Protein AF-A0A969ZRM8-F1 (afdb_monomer)

Solvent-accessible surface area (ba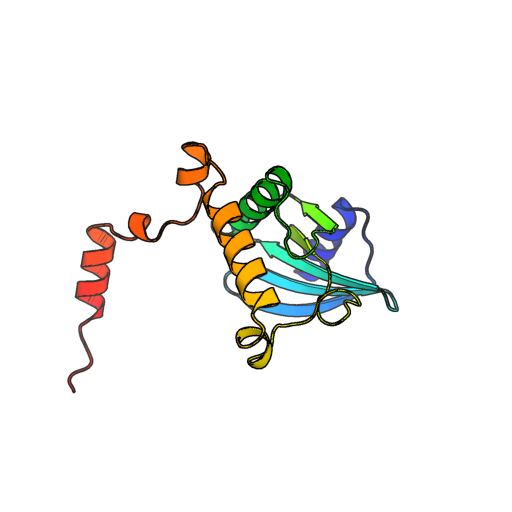ckbone atoms only — not comparable to full-atom values): 9148 Å² total; per-residue (Å²): 110,70,68,62,53,52,51,52,58,37,43,77,68,76,42,82,64,82,43,78,44,82,76,44,78,54,100,52,38,39,32,30,41,35,30,46,93,91,50,59,32,30,39,40,36,40,76,45,74,90,59,40,48,57,60,54,50,52,51,52,36,54,78,68,71,48,92,67,83,57,69,80,44,73,60,96,46,34,41,32,28,64,32,56,93,76,41,96,84,49,71,85,84,59,79,68,52,73,72,36,62,71,52,47,53,51,51,52,51,50,50,55,53,59,71,65,61,83,68,53,74,66,52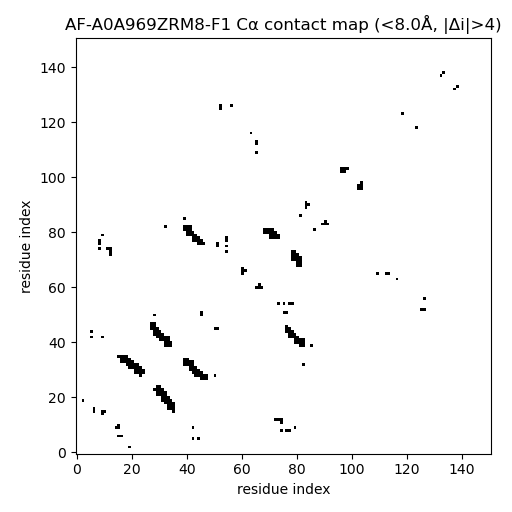,58,69,64,45,91,50,74,72,75,59,71,37,72,68,50,52,52,50,52,62,65,61,72,63,84,79,83,130

Secondary structure (DSSP, 8-state):
-HHHHHHHHHHHTT---SEEEEEEEETTEEEEEEEETTEEEEEEEE-SHHHHHHHHHHHHHHHTT---SPEEEE-SSEEEEE-GGG-SS-----SGGGT-HHHHHHHHHHHHHHHHPPPPHHHHHHS--GGGG--HHHHHHHHHHT-----

Nearest PDB structures (foldseek):
  6o5z-assembly2_B  TM=6.980E-01  e=2.779E-02  Homo sapiens
  7vnx-assembly1_A  TM=6.216E-01  e=4.490E-02  Thermococcus kodakarensis
  4wh1-assembly1_A  TM=5.477E-01  e=3.133E-02  Bifidobacterium longum subsp. longum JCM 1217
  4ocv-assembly1_A  TM=5.435E-01  e=3.133E-02  Bifidobacterium longum subsp. infantis ATCC 15697 = JCM 1222 = DSM 20088
  7jxu-assembly2_B  TM=4.895E-01  e=5.707E-02  Homo sapiens

pLDDT: mean 89.7, std 11.25, range [40.09, 98.19]

Sequence (151 aa):
MIIGLLRGEASKLGLSFDNFTEIQNKDGIFVYRLSNGNETVIIKYFEKEEFKRELMCYQKLKDANMPTIPIIGQTDNAIVMEDLSNSNKYRLANEEDLLEKSIIESLAQWYKKLHSIKLTDEEKNNFYSEFKLLTIENIEKIKRTKLFHPF

Radius of gyration: 19.37 Å; Cα contacts (8 Å, |Δi|>4): 153; chains: 1; bounding box: 39×58×43 Å

Structure (mmCIF, N/CA/C/O backbone):
data_AF-A0A969ZRM8-F1
#
_entry.id   AF-A0A969ZRM8-F1
#
loop_
_atom_site.group_PDB
_atom_site.id
_atom_site.type_symbol
_atom_site.label_atom_id
_atom_site.label_alt_id
_atom_site.label_comp_id
_atom_site.label_asym_id
_atom_site.label_entity_id
_atom_site.label_seq_id
_atom_site.pdbx_PDB_ins_code
_atom_site.Cartn_x
_atom_site.Cartn_y
_atom_site.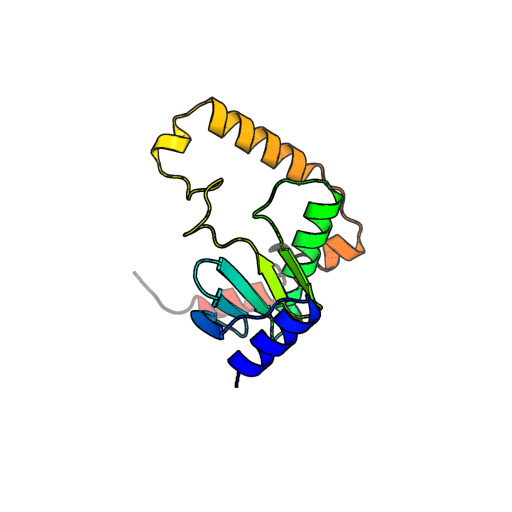Cartn_z
_atom_site.occupancy
_atom_site.B_iso_or_equiv
_atom_site.auth_seq_id
_atom_site.auth_comp_id
_atom_site.auth_asym_id
_atom_site.auth_atom_id
_atom_site.pdbx_PDB_model_num
ATOM 1 N N . MET A 1 1 ? 15.800 -4.398 17.557 1.00 81.50 1 MET A N 1
ATOM 2 C CA . MET A 1 1 ? 16.295 -3.800 16.294 1.00 81.50 1 MET A CA 1
ATOM 3 C C . MET A 1 1 ? 15.228 -3.974 15.225 1.00 81.50 1 MET A C 1
ATOM 5 O O . MET A 1 1 ? 14.685 -5.070 15.140 1.00 81.50 1 MET A O 1
ATOM 9 N N . ILE A 1 2 ? 14.936 -2.933 14.438 1.00 93.62 2 ILE A N 1
ATOM 10 C CA . ILE A 1 2 ? 13.838 -2.919 13.452 1.00 93.62 2 ILE A CA 1
ATOM 11 C C . ILE A 1 2 ? 13.884 -4.104 12.475 1.00 93.62 2 ILE A C 1
ATOM 13 O O . ILE A 1 2 ? 12.870 -4.756 12.276 1.00 93.62 2 ILE A O 1
ATOM 17 N N . ILE A 1 3 ? 15.066 -4.489 11.980 1.00 95.25 3 ILE A N 1
ATOM 18 C CA . ILE A 1 3 ? 15.239 -5.632 11.061 1.00 95.25 3 ILE A CA 1
ATOM 19 C C . ILE A 1 3 ? 14.663 -6.940 11.632 1.00 95.25 3 ILE A C 1
ATOM 21 O O . ILE A 1 3 ? 14.062 -7.720 10.900 1.00 95.25 3 ILE A O 1
ATOM 25 N N . GLY A 1 4 ? 14.798 -7.179 12.941 1.00 96.00 4 GLY A N 1
ATOM 26 C CA . GLY A 1 4 ? 14.224 -8.366 13.583 1.00 96.00 4 GLY A CA 1
ATOM 27 C C . GLY A 1 4 ? 12.692 -8.368 13.560 1.00 96.00 4 GLY A C 1
ATOM 28 O O . GLY A 1 4 ? 12.092 -9.415 13.333 1.00 96.00 4 GLY A O 1
ATOM 29 N N . LEU A 1 5 ? 12.071 -7.193 13.727 1.00 95.69 5 LEU A N 1
ATOM 30 C CA . LEU A 1 5 ? 10.621 -7.025 13.598 1.00 95.69 5 LEU A CA 1
ATOM 31 C C . LEU A 1 5 ? 10.180 -7.252 12.151 1.00 95.69 5 LEU A C 1
ATOM 33 O O . LEU A 1 5 ? 9.269 -8.037 11.914 1.00 95.69 5 LEU A O 1
ATOM 37 N N . LEU A 1 6 ? 10.872 -6.639 11.184 1.00 97.25 6 LEU A N 1
ATOM 38 C CA . LEU A 1 6 ? 10.571 -6.799 9.757 1.00 97.25 6 LEU A CA 1
ATOM 39 C C . LEU A 1 6 ? 10.667 -8.262 9.315 1.00 97.25 6 LEU A C 1
ATOM 41 O O . LEU A 1 6 ? 9.791 -8.746 8.604 1.00 97.25 6 LEU A O 1
ATOM 45 N N . ARG A 1 7 ? 11.696 -8.984 9.777 1.00 97.06 7 ARG A N 1
ATOM 46 C CA . ARG A 1 7 ? 11.832 -10.424 9.532 1.00 97.06 7 ARG A CA 1
ATOM 47 C C . ARG A 1 7 ? 10.661 -11.199 10.132 1.00 97.06 7 ARG A C 1
ATOM 49 O O . ARG A 1 7 ? 10.094 -12.042 9.449 1.00 97.06 7 ARG A O 1
ATOM 56 N N . GLY A 1 8 ? 10.271 -10.887 11.368 1.00 97.06 8 GLY A N 1
ATOM 57 C CA . GLY A 1 8 ? 9.113 -11.503 12.016 1.00 97.06 8 GLY A CA 1
ATOM 58 C C . GLY A 1 8 ? 7.812 -11.283 11.240 1.00 97.06 8 GLY A C 1
ATOM 59 O O . GLY A 1 8 ? 7.066 -12.234 11.024 1.00 97.06 8 GLY A O 1
ATOM 60 N N . GLU A 1 9 ? 7.555 -10.060 10.772 1.00 97.50 9 GLU A N 1
ATOM 61 C CA . GLU A 1 9 ? 6.370 -9.748 9.964 1.00 97.50 9 GLU A CA 1
ATOM 62 C C . GLU A 1 9 ? 6.395 -10.437 8.590 1.00 97.50 9 GLU A C 1
ATOM 64 O O . GLU A 1 9 ? 5.387 -11.005 8.180 1.00 97.50 9 GLU A O 1
ATOM 69 N N . ALA A 1 10 ? 7.545 -10.476 7.907 1.00 96.62 10 ALA A N 1
ATOM 70 C CA . ALA A 1 10 ? 7.692 -11.214 6.650 1.00 96.62 10 ALA A CA 1
ATOM 71 C C . ALA A 1 10 ? 7.435 -12.721 6.840 1.00 96.62 10 ALA A C 1
ATOM 73 O O . ALA A 1 10 ? 6.709 -13.338 6.062 1.00 96.62 10 ALA A O 1
ATOM 74 N N . SER A 1 11 ? 7.953 -13.307 7.922 1.00 96.94 11 SER A N 1
ATOM 75 C CA . SER A 1 11 ? 7.765 -14.727 8.232 1.00 96.94 11 SER A CA 1
ATOM 76 C C . SER A 1 11 ? 6.310 -15.097 8.538 1.00 96.94 11 SER A C 1
ATOM 78 O O . SER A 1 11 ? 5.884 -16.185 8.156 1.00 96.94 11 SER A O 1
ATOM 80 N N . LYS A 1 12 ? 5.508 -14.200 9.136 1.00 97.69 12 LYS A N 1
ATOM 81 C CA . LYS A 1 12 ? 4.048 -14.407 9.286 1.00 97.69 12 LYS A CA 1
ATOM 82 C C . LYS A 1 12 ? 3.332 -14.570 7.939 1.00 97.69 12 LYS A C 1
ATOM 84 O O . LYS A 1 12 ? 2.270 -15.180 7.891 1.00 97.69 12 LYS A O 1
ATOM 89 N N . LEU A 1 13 ? 3.913 -14.041 6.862 1.00 96.06 13 LEU A N 1
ATOM 90 C CA . LEU A 1 13 ? 3.410 -14.147 5.491 1.00 96.06 13 LEU A CA 1
ATOM 91 C C . LEU A 1 13 ? 4.050 -15.302 4.704 1.00 96.06 13 LEU A C 1
ATOM 93 O O . LEU A 1 13 ? 3.824 -15.416 3.503 1.00 96.06 13 LEU A O 1
ATOM 97 N N . GLY A 1 14 ? 4.862 -16.145 5.351 1.00 95.56 14 GLY A N 1
ATOM 98 C CA . GLY A 1 14 ? 5.595 -17.223 4.684 1.00 95.56 14 GLY A CA 1
ATOM 99 C C . GLY A 1 14 ? 6.766 -16.737 3.826 1.00 95.56 14 GLY A C 1
ATOM 100 O O . GLY A 1 14 ? 7.250 -17.483 2.979 1.00 95.56 14 GLY A O 1
ATOM 101 N N . LEU A 1 15 ? 7.225 -15.499 4.032 1.00 95.19 15 LEU A N 1
ATOM 102 C CA . LEU A 1 15 ? 8.327 -14.899 3.288 1.00 95.19 15 LEU A CA 1
ATOM 103 C C . LEU A 1 15 ? 9.633 -14.955 4.092 1.00 95.19 15 LEU A C 1
ATOM 105 O O . LEU A 1 15 ? 9.650 -14.739 5.308 1.00 95.19 15 LEU A O 1
ATOM 109 N N . SER A 1 16 ? 10.740 -15.200 3.392 1.00 94.75 16 SER A N 1
ATOM 110 C CA . SER A 1 16 ? 12.086 -15.249 3.963 1.00 94.75 16 SER A CA 1
ATOM 111 C C . SER A 1 16 ? 13.062 -14.496 3.066 1.00 94.75 16 SER A C 1
ATOM 113 O O . SER A 1 16 ? 13.183 -14.803 1.881 1.00 94.75 16 SER A O 1
ATOM 115 N N . PHE A 1 17 ? 13.748 -13.509 3.639 1.00 95.12 17 PHE A N 1
ATOM 116 C CA . PHE A 1 17 ? 14.688 -12.647 2.930 1.00 95.12 17 PHE A CA 1
ATOM 117 C C . PHE A 1 17 ? 15.961 -12.448 3.749 1.00 95.12 17 PHE A C 1
ATOM 119 O O . PHE A 1 17 ? 15.910 -12.348 4.981 1.00 95.12 17 PHE A O 1
ATOM 126 N N . ASP A 1 18 ? 17.089 -12.345 3.050 1.00 94.06 18 ASP A N 1
ATOM 127 C CA . ASP A 1 18 ? 18.411 -12.260 3.674 1.00 94.06 18 ASP A CA 1
ATOM 128 C C . ASP A 1 18 ? 18.832 -10.811 3.913 1.00 94.06 18 ASP A C 1
ATOM 130 O O . ASP A 1 18 ? 19.414 -10.485 4.951 1.00 94.06 18 ASP A O 1
ATOM 134 N N . ASN A 1 19 ? 18.490 -9.923 2.977 1.00 96.75 19 ASN A N 1
ATOM 135 C CA . ASN A 1 19 ? 18.935 -8.537 2.979 1.00 96.75 19 ASN A CA 1
ATOM 136 C C . ASN A 1 19 ? 17.773 -7.574 3.219 1.00 96.75 19 ASN A C 1
ATOM 138 O O . ASN A 1 19 ? 16.668 -7.760 2.710 1.00 96.75 19 ASN A O 1
ATOM 142 N N . PHE A 1 20 ? 18.057 -6.520 3.985 1.00 97.50 20 PHE A N 1
ATOM 143 C CA . PHE A 1 20 ? 17.112 -5.474 4.362 1.00 97.50 20 PHE A CA 1
ATOM 144 C C . PHE A 1 20 ? 17.776 -4.119 4.119 1.00 97.50 20 PHE A C 1
ATOM 146 O O . PHE A 1 20 ? 18.745 -3.772 4.793 1.00 97.50 20 PHE A O 1
ATOM 153 N N . THR A 1 21 ? 17.259 -3.350 3.166 1.00 97.25 21 THR A N 1
AT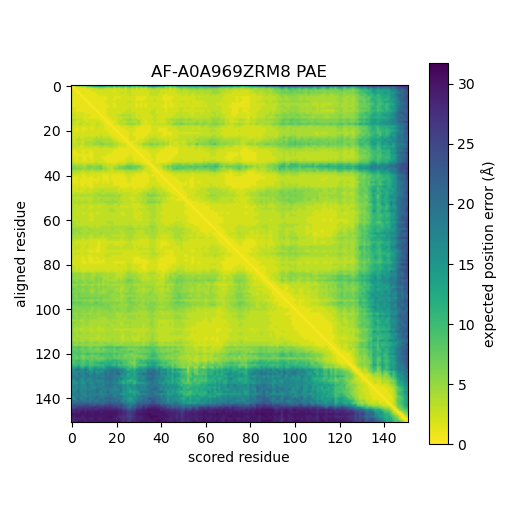OM 154 C CA . THR A 1 21 ? 17.761 -2.012 2.833 1.00 97.25 21 THR A CA 1
ATOM 155 C C . THR A 1 21 ? 16.704 -0.977 3.177 1.00 97.25 21 THR A C 1
ATOM 157 O O . THR A 1 21 ? 15.594 -1.030 2.651 1.00 97.25 21 THR A O 1
ATOM 160 N N . GLU A 1 22 ? 17.037 -0.034 4.054 1.00 97.69 22 GLU A N 1
ATOM 161 C CA . GLU A 1 22 ? 16.134 1.065 4.393 1.00 97.69 22 GLU A CA 1
ATOM 162 C C . GLU A 1 22 ? 15.911 1.964 3.170 1.00 97.69 22 GLU A C 1
ATOM 164 O O . GLU A 1 22 ? 16.861 2.389 2.516 1.00 97.69 22 GLU A O 1
ATOM 169 N N . ILE A 1 23 ? 14.645 2.250 2.870 1.00 97.00 23 ILE A N 1
ATOM 170 C CA . ILE A 1 23 ? 14.234 3.258 1.884 1.00 97.00 23 ILE A CA 1
ATOM 171 C C . ILE A 1 23 ? 13.792 4.524 2.614 1.00 97.00 23 ILE A C 1
ATOM 173 O O . ILE A 1 23 ? 14.109 5.635 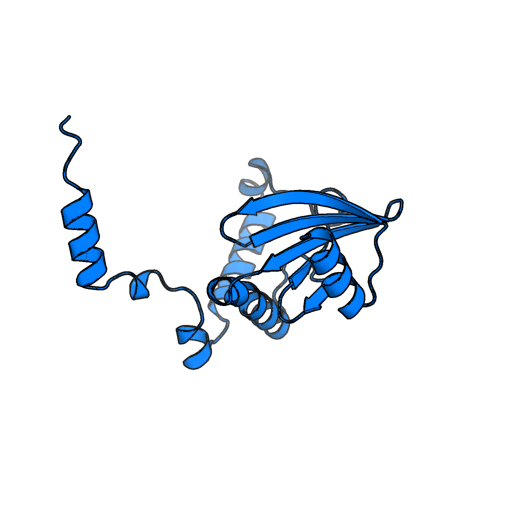2.194 1.00 97.00 23 ILE A O 1
ATOM 177 N N . GLN A 1 24 ? 13.031 4.359 3.697 1.00 96.31 24 GLN A N 1
ATOM 178 C CA . GLN A 1 24 ? 12.514 5.469 4.483 1.00 96.31 24 GLN A CA 1
ATOM 179 C C . GLN A 1 24 ? 12.268 5.049 5.929 1.00 96.31 24 GLN A C 1
ATOM 181 O O . GLN A 1 24 ? 11.772 3.957 6.203 1.00 96.31 24 GLN A O 1
ATOM 186 N N . ASN A 1 25 ? 12.524 5.977 6.842 1.00 95.44 25 ASN A N 1
ATOM 187 C CA . ASN A 1 25 ? 12.125 5.892 8.234 1.00 95.44 25 ASN A CA 1
ATOM 188 C C . ASN A 1 25 ? 11.603 7.262 8.675 1.00 95.44 25 ASN A C 1
ATOM 190 O O . ASN A 1 25 ? 12.344 8.247 8.671 1.00 95.44 25 ASN A O 1
ATOM 194 N N . LYS A 1 26 ? 10.309 7.342 8.992 1.00 93.81 26 LYS A N 1
ATOM 195 C CA . LYS A 1 26 ? 9.677 8.596 9.401 1.00 93.81 26 LYS A CA 1
ATOM 196 C C . LYS A 1 26 ? 8.493 8.348 10.325 1.00 93.81 26 LYS A C 1
ATOM 198 O O . LYS A 1 26 ? 7.594 7.587 9.992 1.00 93.81 26 LYS A O 1
ATOM 203 N N . ASP A 1 27 ? 8.483 9.035 11.465 1.00 91.00 27 ASP A N 1
ATOM 204 C CA . ASP A 1 27 ? 7.371 9.085 12.424 1.00 91.00 27 ASP A CA 1
ATOM 205 C C . ASP A 1 27 ? 6.894 7.723 12.977 1.00 91.00 27 ASP A C 1
ATOM 207 O O . ASP A 1 27 ? 5.817 7.654 13.564 1.00 91.00 27 ASP A O 1
ATOM 211 N N . GLY A 1 28 ? 7.698 6.656 12.879 1.00 91.50 28 GLY A N 1
ATOM 212 C CA . GLY A 1 28 ? 7.299 5.284 13.247 1.00 91.50 28 GLY A CA 1
ATOM 213 C C . GLY A 1 28 ? 6.759 4.462 12.067 1.00 91.50 28 GLY A C 1
ATOM 214 O O . GLY A 1 28 ? 6.185 3.391 12.258 1.00 91.50 28 GLY A O 1
ATOM 215 N N . ILE A 1 29 ? 6.927 4.959 10.840 1.00 95.25 29 ILE A N 1
ATOM 216 C CA . ILE A 1 29 ? 6.712 4.228 9.592 1.00 95.25 29 ILE A CA 1
ATOM 217 C C . ILE A 1 29 ? 8.078 3.875 9.010 1.00 95.25 29 ILE A C 1
ATOM 219 O O . ILE A 1 29 ? 8.906 4.754 8.763 1.00 95.25 29 ILE A O 1
ATOM 223 N N . PHE A 1 30 ? 8.286 2.589 8.751 1.00 97.56 30 PHE A N 1
ATOM 224 C CA . PHE A 1 30 ? 9.539 2.057 8.229 1.00 97.56 30 PHE A CA 1
ATOM 225 C C . PHE A 1 30 ? 9.279 1.396 6.882 1.00 97.56 30 PHE A C 1
ATOM 227 O O . PHE A 1 30 ? 8.464 0.483 6.790 1.00 97.56 30 PHE A O 1
ATOM 234 N N . VAL A 1 31 ? 9.976 1.841 5.843 1.00 97.75 31 VAL A N 1
ATOM 235 C CA . VAL A 1 31 ? 9.896 1.285 4.491 1.00 97.75 31 VAL A CA 1
ATOM 236 C C . VAL A 1 31 ? 11.24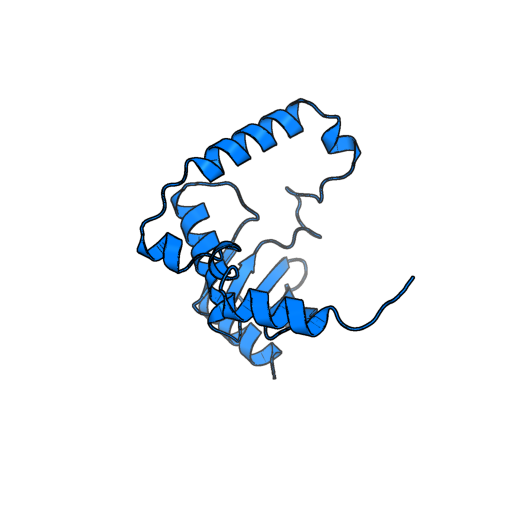4 0.683 4.148 1.00 97.75 31 VAL A C 1
ATOM 238 O O . VAL A 1 31 ? 12.259 1.381 4.148 1.00 97.75 31 VAL A O 1
ATOM 241 N N . TYR A 1 32 ? 11.252 -0.613 3.866 1.00 98.19 32 TYR A N 1
ATOM 242 C CA . TYR A 1 32 ? 12.458 -1.371 3.570 1.00 98.19 32 TYR A CA 1
ATOM 243 C C . TYR A 1 32 ? 12.270 -2.185 2.298 1.00 98.19 32 TYR A C 1
ATOM 245 O O . TYR A 1 32 ? 11.214 -2.775 2.071 1.00 98.19 32 TYR A O 1
ATOM 253 N N . ARG A 1 33 ? 13.332 -2.263 1.500 1.00 97.88 33 ARG A N 1
ATOM 254 C CA . ARG A 1 33 ? 13.474 -3.278 0.462 1.00 97.88 33 ARG A CA 1
ATOM 255 C C . ARG A 1 33 ? 14.020 -4.549 1.093 1.00 97.88 33 ARG A C 1
ATOM 257 O O . ARG A 1 33 ? 15.042 -4.510 1.778 1.00 97.88 33 ARG A O 1
ATOM 264 N N . LEU A 1 34 ? 13.340 -5.655 0.844 1.00 97.50 34 LEU A N 1
ATOM 265 C CA . LEU A 1 34 ? 13.746 -6.999 1.228 1.00 97.50 34 LEU A CA 1
ATOM 266 C C . LEU A 1 34 ? 14.221 -7.711 -0.030 1.00 97.50 34 LEU A C 1
ATOM 268 O O . LEU A 1 34 ? 13.551 -7.619 -1.060 1.00 97.50 34 LEU A O 1
ATOM 272 N N . SER A 1 35 ? 15.363 -8.392 0.038 1.00 96.38 35 SER A N 1
ATOM 273 C CA . SER A 1 35 ? 15.876 -9.134 -1.113 1.00 96.38 35 SER A CA 1
ATOM 274 C C . SER A 1 35 ? 16.491 -10.482 -0.761 1.00 96.38 35 SER A C 1
ATOM 276 O O . SER A 1 35 ? 17.105 -10.670 0.296 1.00 96.38 35 SER A O 1
ATOM 278 N N . ASN A 1 36 ? 16.290 -11.429 -1.676 1.00 92.69 36 ASN A N 1
ATOM 279 C CA . ASN A 1 36 ? 16.877 -12.761 -1.668 1.00 92.69 36 ASN A CA 1
ATOM 280 C C . ASN A 1 36 ? 17.242 -13.133 -3.112 1.00 92.69 36 ASN A C 1
ATOM 282 O O . ASN A 1 36 ? 16.370 -13.347 -3.955 1.00 92.69 36 ASN A O 1
ATOM 286 N N . GLY A 1 37 ? 18.538 -13.124 -3.427 1.00 87.81 37 GLY A N 1
ATOM 287 C CA . GLY A 1 37 ? 19.001 -13.212 -4.811 1.00 87.81 37 GLY A CA 1
ATOM 288 C C . GLY A 1 37 ? 18.392 -12.104 -5.680 1.00 87.81 37 GLY A C 1
ATOM 289 O O . GLY A 1 37 ? 18.591 -10.921 -5.406 1.00 87.81 37 GLY A O 1
ATOM 290 N N . ASN A 1 38 ? 17.643 -12.500 -6.711 1.00 86.38 38 ASN A N 1
ATOM 291 C CA . ASN A 1 38 ? 16.992 -11.582 -7.654 1.00 86.38 38 ASN A CA 1
ATOM 292 C C . ASN A 1 38 ? 15.558 -11.203 -7.253 1.00 86.38 38 ASN A C 1
ATOM 294 O O . ASN A 1 38 ? 14.953 -10.353 -7.902 1.00 86.38 38 ASN A O 1
ATOM 298 N N . GLU A 1 39 ? 14.995 -11.832 -6.221 1.00 91.56 39 GLU A N 1
ATOM 299 C CA . GLU A 1 39 ? 13.648 -11.519 -5.754 1.00 91.56 39 GLU A CA 1
ATOM 300 C C . GLU A 1 39 ? 13.701 -10.336 -4.796 1.00 91.56 39 GLU A C 1
ATOM 302 O O . GLU A 1 39 ? 14.450 -10.353 -3.811 1.00 91.56 39 GLU A O 1
ATOM 307 N N . THR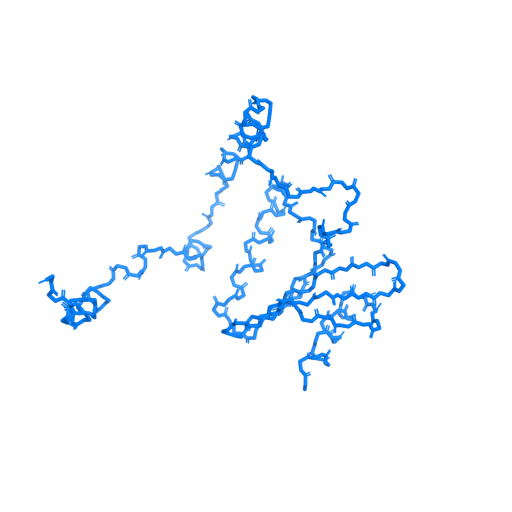 A 1 40 ? 12.899 -9.306 -5.074 1.00 96.31 40 THR A N 1
ATOM 308 C CA . THR A 1 40 ? 12.778 -8.140 -4.201 1.00 96.31 40 THR A CA 1
ATOM 309 C C . THR A 1 40 ? 11.327 -7.775 -3.935 1.00 96.31 40 THR A C 1
ATOM 311 O O . THR A 1 40 ? 10.456 -7.878 -4.799 1.00 96.31 40 THR A O 1
ATOM 314 N N . VAL A 1 41 ? 11.071 -7.336 -2.706 1.00 97.44 41 VAL A N 1
ATOM 315 C CA . VAL A 1 41 ? 9.771 -6.823 -2.266 1.00 97.44 41 VAL A CA 1
ATOM 316 C C . VAL A 1 41 ? 9.977 -5.599 -1.389 1.00 97.44 41 VAL A C 1
ATOM 318 O O . VAL A 1 41 ? 11.048 -5.407 -0.809 1.00 97.44 41 VAL A O 1
ATOM 321 N N . ILE A 1 42 ? 8.939 -4.783 -1.250 1.00 97.94 42 ILE A N 1
ATOM 322 C CA . ILE A 1 42 ? 8.922 -3.686 -0.285 1.00 97.94 42 ILE A CA 1
ATOM 323 C C . ILE A 1 42 ? 8.060 -4.091 0.900 1.00 97.94 42 ILE A C 1
ATOM 325 O O . ILE A 1 42 ? 6.899 -4.454 0.724 1.00 97.94 42 ILE A O 1
ATOM 329 N N . ILE A 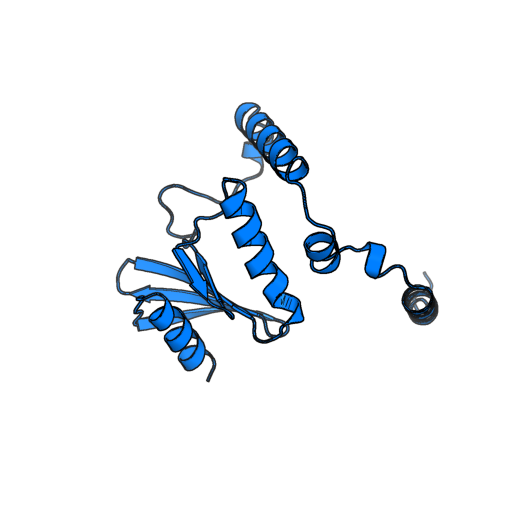1 43 ? 8.607 -3.988 2.109 1.00 98.12 43 ILE A N 1
ATOM 330 C CA . ILE A 1 43 ? 7.817 -4.015 3.338 1.00 98.12 43 ILE A CA 1
ATOM 331 C C . ILE A 1 43 ? 7.659 -2.593 3.856 1.00 98.12 43 ILE A C 1
ATOM 333 O O . ILE A 1 43 ? 8.625 -1.831 3.949 1.00 98.12 43 ILE A O 1
ATOM 337 N N . LYS A 1 44 ? 6.433 -2.247 4.228 1.00 97.94 44 LYS A N 1
ATOM 338 C CA . LYS A 1 44 ? 6.126 -1.040 4.983 1.00 97.94 44 LYS A CA 1
ATOM 339 C C . LYS A 1 44 ? 5.538 -1.450 6.324 1.00 97.94 44 LYS A C 1
ATOM 341 O O . LYS A 1 44 ? 4.481 -2.074 6.366 1.00 97.94 44 LYS A O 1
ATOM 346 N N . TYR A 1 45 ? 6.253 -1.132 7.395 1.00 97.69 45 TYR A N 1
ATOM 347 C CA . TYR A 1 45 ? 5.899 -1.440 8.776 1.00 97.69 45 TYR A CA 1
ATOM 348 C C . TYR A 1 45 ? 5.401 -0.189 9.498 1.00 97.69 45 TYR A C 1
ATOM 350 O O . TYR A 1 45 ? 5.962 0.898 9.342 1.00 97.69 45 TYR A O 1
ATOM 358 N N . PHE A 1 46 ? 4.366 -0.369 10.310 1.00 96.12 46 PHE A N 1
ATOM 359 C CA . PHE A 1 46 ? 3.679 0.669 11.061 1.00 96.12 46 PHE A CA 1
ATOM 360 C C . PHE A 1 46 ? 3.813 0.387 12.557 1.00 96.12 46 PHE A C 1
ATOM 362 O O . PHE A 1 46 ? 3.196 -0.534 13.086 1.00 96.12 46 PHE A O 1
ATOM 369 N N . GLU A 1 47 ? 4.608 1.199 13.249 1.00 94.31 47 GLU A N 1
ATOM 370 C CA . GLU A 1 47 ? 4.806 1.074 14.695 1.00 94.31 47 GLU A CA 1
ATOM 371 C C . GLU A 1 47 ? 3.613 1.610 15.494 1.00 94.31 47 GLU A C 1
ATOM 373 O O . GLU A 1 47 ? 3.270 1.066 16.540 1.00 94.31 47 GLU A O 1
ATOM 378 N N . LYS A 1 48 ? 2.964 2.670 14.997 1.00 92.50 48 LYS A N 1
ATOM 379 C CA . LYS A 1 48 ? 1.853 3.338 15.684 1.00 92.50 48 LYS A CA 1
ATOM 380 C C . LYS A 1 48 ? 0.510 3.010 15.041 1.00 92.50 48 LYS A C 1
ATOM 382 O O . LYS A 1 48 ? 0.371 3.058 13.818 1.00 92.50 48 LYS A O 1
ATOM 387 N N . GLU A 1 49 ? -0.501 2.791 15.882 1.00 87.94 49 GLU A N 1
ATOM 388 C CA . GLU A 1 49 ? -1.888 2.511 15.472 1.00 87.94 49 GLU A CA 1
ATOM 389 C C . GLU A 1 49 ? -2.459 3.566 14.513 1.00 87.94 49 GLU A C 1
ATOM 391 O O . GLU A 1 49 ? -3.131 3.233 13.539 1.00 87.94 49 GLU A O 1
ATOM 396 N N . GLU A 1 50 ? -2.127 4.844 14.716 1.00 85.44 50 GLU A N 1
ATOM 397 C CA . GLU A 1 50 ? -2.624 5.958 13.894 1.00 85.44 50 GLU A CA 1
ATOM 398 C C . GLU A 1 50 ? -2.262 5.855 12.399 1.00 85.44 50 GLU A C 1
ATOM 400 O O . GLU A 1 50 ? -2.952 6.434 11.547 1.00 85.44 50 GLU A O 1
ATOM 405 N N . PHE A 1 51 ? -1.206 5.100 12.069 1.00 87.81 51 PHE A N 1
ATOM 406 C CA . PHE A 1 51 ? -0.761 4.870 10.694 1.00 87.81 51 PHE A CA 1
ATOM 407 C C . PHE A 1 51 ? -1.259 3.552 10.101 1.00 87.81 51 PHE A C 1
ATOM 409 O O . PHE A 1 51 ? -1.311 3.421 8.878 1.00 87.81 51 PHE A O 1
ATOM 416 N N . LYS A 1 52 ? -1.721 2.611 10.932 1.00 89.75 52 LYS A N 1
ATOM 417 C CA . LYS A 1 52 ? -2.268 1.325 10.472 1.00 89.75 52 LYS A CA 1
ATOM 418 C C . LYS A 1 52 ? -3.561 1.462 9.673 1.00 89.75 52 LYS A C 1
ATOM 420 O O . LYS A 1 52 ? -3.941 0.533 8.972 1.00 89.75 52 LYS A O 1
ATOM 425 N N . ARG A 1 53 ? -4.196 2.639 9.666 1.00 87.19 53 ARG A N 1
ATOM 426 C CA . ARG A 1 53 ? -5.315 2.955 8.759 1.00 87.19 53 ARG A CA 1
ATOM 427 C C . ARG A 1 53 ? -5.010 2.650 7.287 1.00 87.19 53 ARG A C 1
ATOM 429 O O . ARG A 1 53 ? -5.918 2.310 6.538 1.00 87.19 53 ARG A O 1
ATOM 436 N N . GLU A 1 54 ? -3.746 2.747 6.868 1.00 89.69 54 GLU A N 1
ATOM 437 C CA . GLU A 1 54 ? -3.336 2.420 5.497 1.00 89.69 54 GLU A CA 1
ATOM 438 C C . GLU A 1 54 ? -3.540 0.930 5.175 1.00 89.69 54 GLU A C 1
ATOM 440 O O . GLU A 1 54 ? -3.961 0.598 4.068 1.00 89.69 54 GLU A O 1
ATOM 445 N N . LEU A 1 55 ? -3.350 0.046 6.159 1.00 92.38 55 LEU A N 1
ATOM 446 C CA . LEU A 1 55 ? -3.642 -1.387 6.056 1.00 92.38 55 LEU A CA 1
ATOM 447 C C . LEU A 1 55 ? -5.135 -1.625 5.764 1.00 92.38 55 LEU A C 1
ATOM 449 O O . LEU A 1 55 ? -5.497 -2.410 4.889 1.00 92.38 55 LEU A O 1
ATOM 453 N N . MET A 1 56 ? -6.014 -0.884 6.446 1.00 89.50 56 MET A N 1
ATOM 454 C CA . MET A 1 56 ? -7.460 -0.933 6.199 1.00 89.50 56 MET A CA 1
ATOM 455 C C . MET A 1 56 ? -7.825 -0.379 4.814 1.00 89.50 56 MET A C 1
ATOM 457 O O . MET A 1 56 ? -8.684 -0.943 4.137 1.00 89.50 56 MET A O 1
ATOM 461 N N . CYS A 1 57 ? -7.164 0.698 4.365 1.00 90.56 57 CYS A N 1
ATOM 462 C CA . CYS A 1 57 ? -7.374 1.258 3.026 1.00 90.56 57 CYS A CA 1
ATOM 463 C C . CYS A 1 57 ? -7.086 0.219 1.937 1.00 90.56 57 CYS A C 1
ATOM 465 O O . CYS A 1 57 ? -7.915 0.019 1.050 1.00 90.56 57 CYS A O 1
ATOM 467 N N . TYR A 1 58 ? -5.934 -0.456 1.999 1.00 93.06 58 TYR A N 1
ATOM 468 C CA . TYR A 1 58 ? -5.570 -1.463 0.999 1.00 93.06 58 TYR A CA 1
ATOM 469 C C . TYR A 1 58 ? -6.517 -2.661 1.006 1.00 93.06 58 TYR A C 1
ATOM 471 O O . TYR A 1 58 ? -6.903 -3.122 -0.069 1.00 93.06 58 TYR A O 1
ATOM 479 N N . GLN A 1 59 ? -6.961 -3.115 2.182 1.00 91.62 59 GLN A N 1
ATOM 480 C CA . GLN A 1 59 ? -7.974 -4.167 2.266 1.00 91.62 59 GLN A CA 1
ATOM 481 C C . GLN A 1 59 ? -9.285 -3.734 1.590 1.00 91.62 59 GLN A C 1
ATOM 483 O O . GLN A 1 59 ? -9.814 -4.462 0.753 1.00 91.62 59 GLN A O 1
ATOM 488 N N . LYS A 1 60 ? -9.755 -2.506 1.844 1.00 91.94 60 LYS A N 1
ATOM 489 C CA . LYS A 1 60 ? -10.969 -1.978 1.205 1.00 91.94 60 LYS A CA 1
ATOM 490 C C . LYS A 1 60 ? -10.844 -1.879 -0.316 1.00 91.94 60 LYS A C 1
ATOM 492 O O . LYS A 1 60 ? -11.789 -2.193 -1.041 1.00 91.94 60 LYS A O 1
ATOM 497 N N . LEU A 1 61 ? -9.685 -1.443 -0.809 1.00 94.00 61 LEU A N 1
ATOM 498 C CA . LEU A 1 61 ? -9.395 -1.374 -2.242 1.00 94.00 61 LEU A CA 1
ATOM 499 C C . LEU A 1 61 ? -9.389 -2.770 -2.874 1.00 94.00 61 LEU A C 1
ATOM 501 O O . LEU A 1 61 ? -9.972 -2.954 -3.943 1.00 94.00 61 LEU A O 1
ATOM 505 N N . LYS A 1 62 ? -8.796 -3.756 -2.193 1.00 93.44 62 LYS A N 1
ATOM 506 C CA . LYS A 1 62 ? -8.803 -5.160 -2.614 1.00 93.44 62 LYS A CA 1
ATOM 507 C C . LYS A 1 62 ? -10.228 -5.711 -2.702 1.00 93.44 62 LYS A C 1
ATOM 509 O O . LYS A 1 62 ? -10.585 -6.277 -3.732 1.00 93.44 62 LYS A O 1
ATOM 514 N N . ASP A 1 63 ? -11.055 -5.480 -1.685 1.00 93.31 63 ASP A N 1
ATOM 515 C CA . ASP A 1 63 ? -12.450 -5.945 -1.650 1.00 93.31 63 ASP A CA 1
ATOM 516 C C . ASP A 1 63 ? -13.306 -5.295 -2.750 1.00 93.31 63 ASP A C 1
ATOM 518 O O . ASP A 1 63 ? -14.181 -5.931 -3.336 1.00 93.31 63 ASP A O 1
ATOM 522 N N . ALA A 1 64 ? -13.014 -4.038 -3.095 1.00 93.38 64 ALA A N 1
ATOM 523 C CA . ALA A 1 64 ? -13.634 -3.328 -4.216 1.00 93.38 64 ALA A CA 1
ATOM 524 C C . ALA A 1 64 ? -13.053 -3.710 -5.596 1.00 93.38 64 ALA A C 1
ATOM 526 O O . ALA A 1 64 ? -13.430 -3.124 -6.621 1.00 93.38 64 ALA A O 1
ATOM 527 N N . ASN A 1 65 ? -12.123 -4.670 -5.639 1.00 93.75 65 ASN A N 1
ATOM 528 C CA . ASN A 1 65 ? -11.390 -5.083 -6.832 1.00 93.75 65 ASN A CA 1
ATOM 529 C C . ASN A 1 65 ? -10.774 -3.877 -7.571 1.00 93.75 65 ASN A C 1
ATOM 531 O O . ASN A 1 65 ? -10.895 -3.724 -8.795 1.00 93.75 65 ASN A O 1
ATOM 535 N N . MET A 1 66 ? -10.208 -2.942 -6.807 1.00 95.19 66 MET A N 1
ATOM 536 C CA . MET A 1 66 ? -9.475 -1.800 -7.339 1.00 95.19 66 MET A CA 1
ATOM 537 C C . MET A 1 66 ? -8.057 -2.228 -7.689 1.00 95.19 66 MET A C 1
ATOM 539 O O . MET A 1 66 ? -7.388 -2.837 -6.855 1.00 95.19 66 MET A O 1
ATOM 543 N N . PRO A 1 67 ? -7.556 -1.888 -8.886 1.00 92.44 67 PRO A N 1
ATOM 544 C CA . PRO A 1 67 ? -6.158 -2.125 -9.180 1.00 92.44 67 PRO A CA 1
ATOM 545 C C . PRO A 1 67 ? -5.314 -1.152 -8.350 1.00 92.44 67 PRO A C 1
ATOM 547 O O . PRO A 1 67 ? -5.515 0.063 -8.397 1.00 92.44 67 PRO A O 1
ATOM 550 N N . THR A 1 68 ? -4.384 -1.706 -7.584 1.00 93.25 68 THR A N 1
ATOM 551 C CA . THR A 1 68 ? -3.375 -0.988 -6.800 1.00 93.25 68 THR A CA 1
ATOM 552 C C . THR A 1 68 ? -1.989 -1.488 -7.194 1.00 93.25 68 THR A C 1
ATOM 554 O O . THR A 1 68 ? -1.858 -2.387 -8.031 1.00 93.25 68 THR A O 1
ATOM 557 N N . ILE A 1 69 ? -0.947 -0.954 -6.553 1.00 91.56 69 ILE A N 1
ATOM 558 C CA . ILE A 1 69 ? 0.330 -1.673 -6.478 1.00 91.56 69 ILE A CA 1
ATOM 559 C C . ILE A 1 69 ? 0.033 -3.076 -5.919 1.00 91.56 69 ILE A C 1
ATOM 561 O O . ILE A 1 69 ? -0.732 -3.171 -4.948 1.00 91.56 69 ILE A O 1
ATOM 565 N N . PRO A 1 70 ? 0.559 -4.155 -6.523 1.00 93.44 70 PRO A N 1
ATOM 566 C CA . PRO A 1 70 ? 0.270 -5.500 -6.052 1.00 93.44 70 PRO A CA 1
ATOM 567 C C . PRO A 1 70 ? 0.720 -5.712 -4.612 1.00 93.44 70 PRO A C 1
ATOM 569 O O . PRO A 1 70 ? 1.885 -5.515 -4.262 1.00 93.44 70 PRO A O 1
ATOM 572 N N . ILE A 1 71 ? -0.238 -6.124 -3.785 1.00 95.88 71 ILE A N 1
ATOM 573 C CA . ILE A 1 71 ? -0.010 -6.488 -2.392 1.00 95.88 71 ILE A CA 1
ATOM 574 C C . ILE A 1 71 ? 0.225 -7.992 -2.333 1.00 95.88 71 ILE A C 1
ATOM 576 O O . ILE A 1 71 ? -0.651 -8.778 -2.692 1.00 95.88 71 ILE A O 1
ATOM 580 N N . ILE A 1 72 ? 1.413 -8.373 -1.877 1.00 95.44 72 ILE A N 1
ATOM 581 C CA . ILE A 1 72 ? 1.826 -9.767 -1.695 1.00 95.44 72 ILE A CA 1
ATOM 582 C C . ILE A 1 72 ? 1.186 -10.321 -0.422 1.00 95.44 72 ILE A C 1
ATOM 584 O O . ILE A 1 72 ? 0.690 -11.444 -0.402 1.00 95.44 72 ILE A O 1
ATOM 588 N N . GLY A 1 73 ? 1.148 -9.511 0.635 1.00 95.75 73 GLY A N 1
ATOM 589 C CA . GLY A 1 73 ? 0.540 -9.898 1.897 1.00 95.75 73 GLY A CA 1
ATOM 590 C C . GLY A 1 73 ? 0.472 -8.751 2.892 1.00 95.75 73 GLY A C 1
ATOM 591 O O . GLY A 1 73 ? 1.057 -7.686 2.692 1.00 95.75 73 GLY A O 1
ATOM 592 N N . GLN A 1 74 ? -0.266 -8.984 3.970 1.00 96.62 74 GLN A N 1
ATOM 593 C CA . GLN A 1 74 ? -0.497 -8.005 5.018 1.00 96.62 74 GLN A CA 1
ATOM 594 C C . GLN A 1 74 ? -0.597 -8.703 6.375 1.00 96.62 74 GLN A C 1
ATOM 596 O O . GLN A 1 74 ? -1.211 -9.762 6.487 1.00 96.62 74 GLN A O 1
ATOM 601 N N . THR A 1 75 ? -0.012 -8.088 7.396 1.00 96.50 75 THR A N 1
ATOM 602 C CA . THR A 1 75 ? -0.170 -8.446 8.808 1.00 96.50 75 THR A CA 1
ATOM 603 C C . THR A 1 75 ? -0.827 -7.286 9.560 1.00 96.50 75 THR A C 1
ATOM 605 O O . THR A 1 75 ? -1.114 -6.240 8.977 1.00 96.50 75 THR A O 1
ATOM 608 N N . ASP A 1 76 ? -1.010 -7.420 10.872 1.00 94.81 76 ASP A N 1
ATOM 609 C CA . ASP A 1 76 ? -1.552 -6.341 11.711 1.00 94.81 76 ASP A CA 1
ATOM 610 C C . ASP A 1 76 ? -0.648 -5.096 11.779 1.00 94.81 76 ASP A C 1
ATOM 612 O O . ASP A 1 76 ? -1.102 -4.027 12.185 1.00 94.81 76 ASP A O 1
ATOM 616 N N . ASN A 1 77 ? 0.634 -5.219 11.411 1.00 96.12 77 ASN A N 1
ATOM 617 C CA . ASN A 1 77 ? 1.617 -4.135 11.514 1.00 96.12 77 ASN A CA 1
ATOM 618 C C . ASN A 1 77 ? 2.335 -3.824 10.202 1.00 96.12 77 ASN A C 1
ATOM 620 O O . ASN A 1 77 ? 3.107 -2.869 10.157 1.00 96.12 77 ASN A O 1
ATOM 624 N N . ALA A 1 78 ? 2.160 -4.625 9.153 1.00 97.50 78 ALA A N 1
ATOM 625 C CA . ALA A 1 78 ? 2.939 -4.470 7.937 1.00 97.50 78 ALA A CA 1
ATOM 626 C C . ALA A 1 78 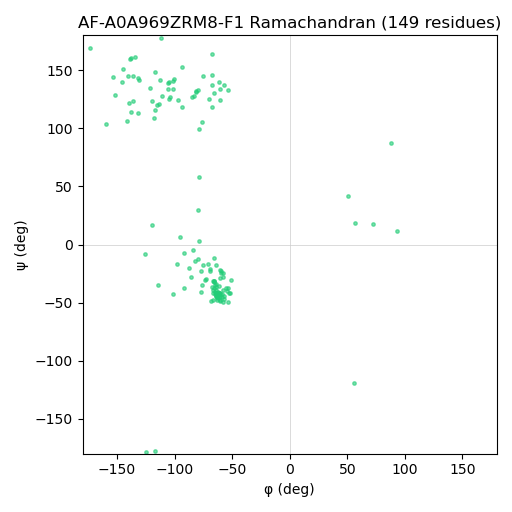? 2.142 -4.797 6.683 1.00 97.50 78 ALA A C 1
ATOM 628 O O . ALA A 1 78 ? 1.262 -5.654 6.678 1.00 97.50 78 ALA A O 1
ATOM 629 N N . ILE A 1 79 ? 2.524 -4.146 5.592 1.00 97.62 79 ILE A N 1
ATOM 630 C CA . ILE A 1 79 ? 2.100 -4.501 4.244 1.00 97.62 79 ILE A CA 1
ATOM 631 C C . ILE A 1 79 ? 3.335 -4.798 3.399 1.00 97.62 79 ILE A C 1
ATOM 633 O O . ILE A 1 79 ? 4.325 -4.063 3.449 1.00 97.62 79 ILE A O 1
ATOM 637 N N . VAL A 1 80 ? 3.278 -5.894 2.648 1.00 97.69 80 VAL A N 1
ATOM 638 C CA . VAL A 1 80 ? 4.321 -6.303 1.707 1.00 97.69 80 VAL A CA 1
ATOM 639 C C . VAL A 1 80 ? 3.781 -6.156 0.295 1.00 97.69 80 VAL A C 1
ATOM 641 O O . VAL A 1 80 ? 2.708 -6.669 -0.027 1.00 97.69 80 VAL A O 1
ATOM 644 N N . MET A 1 81 ? 4.527 -5.454 -0.548 1.00 96.44 81 MET A N 1
ATOM 645 C CA . MET A 1 81 ? 4.131 -5.110 -1.909 1.00 96.44 81 MET A CA 1
ATOM 646 C C . MET A 1 81 ? 5.256 -5.361 -2.908 1.00 96.44 81 MET A C 1
ATOM 648 O O . MET A 1 81 ? 6.426 -5.481 -2.536 1.00 96.44 81 MET A O 1
ATOM 652 N N . GLU A 1 82 ? 4.881 -5.444 -4.180 1.00 95.69 82 GLU A N 1
ATOM 653 C CA . GLU A 1 82 ? 5.829 -5.557 -5.285 1.00 95.69 82 GLU A CA 1
ATOM 654 C C . GLU A 1 82 ? 6.820 -4.382 -5.289 1.00 95.69 82 GLU A C 1
ATOM 656 O O . GLU A 1 82 ? 6.446 -3.220 -5.100 1.00 95.69 82 GLU A O 1
ATOM 661 N N . ASP A 1 83 ? 8.098 -4.683 -5.518 1.00 95.38 83 ASP A N 1
ATOM 662 C CA . ASP A 1 83 ? 9.129 -3.667 -5.704 1.00 95.38 83 ASP A CA 1
ATOM 663 C C . ASP A 1 83 ? 9.061 -3.095 -7.119 1.00 95.38 83 ASP A C 1
ATOM 665 O O . ASP A 1 83 ? 9.571 -3.675 -8.076 1.00 95.38 83 ASP A O 1
ATOM 669 N N . LEU A 1 84 ? 8.436 -1.923 -7.245 1.00 92.56 84 LEU A N 1
ATOM 670 C CA . LEU A 1 84 ? 8.252 -1.248 -8.529 1.00 92.56 84 LEU A CA 1
ATOM 671 C C . LEU A 1 84 ? 9.569 -0.904 -9.238 1.00 92.56 84 LEU A C 1
ATOM 673 O O . LEU A 1 84 ? 9.560 -0.736 -10.453 1.00 92.56 84 LEU A O 1
ATOM 677 N N . SER A 1 85 ? 10.696 -0.805 -8.521 1.00 90.62 85 SER A N 1
ATOM 678 C CA . SER A 1 85 ? 12.005 -0.593 -9.157 1.00 90.62 85 SER A CA 1
ATOM 679 C C . SER A 1 85 ? 12.480 -1.809 -9.956 1.00 90.62 85 SER A C 1
ATOM 681 O O . SER A 1 85 ? 13.276 -1.643 -10.873 1.00 90.62 85 SER A O 1
ATOM 683 N N . ASN A 1 86 ? 11.971 -3.000 -9.630 1.00 90.56 86 ASN A N 1
ATOM 684 C CA . ASN A 1 86 ? 12.316 -4.273 -10.263 1.00 90.56 86 ASN A CA 1
ATOM 685 C C . ASN A 1 86 ? 11.089 -4.947 -10.910 1.00 90.56 86 ASN A C 1
ATOM 687 O O . ASN A 1 86 ? 11.111 -6.143 -11.199 1.00 90.56 86 ASN A O 1
ATOM 691 N N . SER A 1 87 ? 10.005 -4.195 -11.133 1.00 90.12 87 SER A N 1
ATOM 692 C CA . SER A 1 87 ? 8.790 -4.722 -11.753 1.00 90.12 87 SER A CA 1
ATOM 693 C C . SER A 1 87 ? 8.942 -4.815 -13.270 1.00 90.12 87 SER A C 1
ATOM 695 O O . SER A 1 87 ? 9.308 -3.852 -13.937 1.00 90.12 87 SER A O 1
ATOM 697 N N . ASN A 1 88 ? 8.555 -5.959 -13.835 1.00 89.94 88 ASN A N 1
ATOM 698 C CA . ASN A 1 88 ? 8.446 -6.136 -15.288 1.00 89.94 88 ASN A CA 1
ATOM 699 C C . ASN A 1 88 ? 7.099 -5.648 -15.850 1.00 89.94 88 ASN A C 1
ATOM 701 O O . ASN A 1 88 ? 6.877 -5.698 -17.059 1.00 89.94 88 ASN A O 1
ATOM 705 N N . LYS A 1 89 ? 6.171 -5.233 -14.978 1.00 91.75 89 LYS A N 1
ATOM 706 C CA . LYS A 1 89 ? 4.796 -4.867 -15.342 1.00 91.75 89 LYS A CA 1
ATOM 707 C C . LYS A 1 89 ? 4.501 -3.388 -15.120 1.00 91.75 89 LYS A C 1
ATOM 709 O O . LYS A 1 89 ? 3.727 -2.804 -15.876 1.00 91.75 89 LYS A O 1
ATOM 714 N N . TYR A 1 90 ? 5.079 -2.797 -14.084 1.00 91.75 90 TYR A N 1
ATOM 715 C CA . TYR A 1 90 ? 4.809 -1.426 -13.674 1.00 91.75 90 TYR A CA 1
ATOM 716 C C . TYR A 1 90 ? 6.067 -0.570 -13.790 1.00 91.75 90 TYR A C 1
ATOM 718 O O . TYR A 1 90 ? 7.176 -1.039 -13.564 1.00 91.75 90 TYR A O 1
ATOM 726 N N . ARG A 1 91 ? 5.880 0.716 -14.091 1.00 91.19 91 ARG A N 1
ATOM 727 C CA . ARG A 1 91 ? 6.920 1.744 -13.994 1.00 91.19 91 ARG A CA 1
ATOM 728 C C . ARG A 1 91 ? 6.338 3.010 -13.384 1.00 91.19 91 ARG A C 1
ATOM 730 O O . ARG A 1 91 ? 5.123 3.209 -13.416 1.00 91.19 91 ARG A O 1
ATOM 737 N N . LEU A 1 92 ? 7.204 3.877 -12.864 1.00 89.88 92 LEU A N 1
ATOM 738 C CA . LEU A 1 92 ? 6.789 5.229 -12.507 1.00 89.88 92 LEU A CA 1
ATOM 739 C C . LEU A 1 92 ? 6.307 5.966 -13.761 1.00 89.88 92 LEU A C 1
ATOM 741 O O . LEU A 1 92 ? 6.887 5.824 -14.845 1.00 89.88 92 LEU A O 1
ATOM 745 N N . ALA A 1 93 ? 5.227 6.725 -13.595 1.00 90.88 93 ALA A N 1
ATOM 746 C CA . ALA A 1 93 ? 4.744 7.614 -14.636 1.00 90.88 93 ALA A CA 1
ATOM 747 C C . ALA A 1 93 ? 5.748 8.756 -14.851 1.00 90.88 93 ALA A C 1
ATOM 749 O O . ALA A 1 93 ? 6.393 9.210 -13.902 1.00 90.88 93 ALA A O 1
ATOM 750 N N . ASN A 1 94 ? 5.872 9.206 -16.091 1.00 94.00 94 ASN A N 1
ATOM 751 C CA . ASN A 1 94 ? 6.624 10.394 -16.473 1.00 94.00 94 ASN A CA 1
ATOM 752 C C . ASN A 1 94 ? 5.657 11.484 -16.973 1.00 94.00 94 ASN A C 1
ATOM 754 O O . ASN A 1 94 ? 4.443 11.287 -17.013 1.00 94.00 94 ASN A O 1
ATOM 758 N N . GLU A 1 95 ? 6.183 12.655 -17.321 1.00 95.50 95 GLU A N 1
ATOM 759 C CA . GLU A 1 95 ? 5.353 13.780 -17.772 1.00 95.50 95 GLU A CA 1
ATOM 760 C C . GLU A 1 95 ? 4.653 13.507 -19.113 1.00 95.50 95 GLU A C 1
ATOM 762 O O . GLU A 1 95 ? 3.532 13.965 -19.323 1.00 95.50 95 GLU A O 1
ATOM 767 N N . GLU A 1 96 ? 5.273 12.725 -19.999 1.00 95.88 96 GLU A N 1
ATOM 768 C CA . GLU A 1 96 ? 4.718 12.386 -21.315 1.00 95.88 96 GLU A CA 1
ATOM 769 C C . GLU A 1 96 ? 3.463 11.513 -21.196 1.00 95.88 96 GLU A C 1
ATOM 771 O O . GLU A 1 96 ? 2.528 11.671 -21.978 1.00 95.88 96 GLU A O 1
ATOM 776 N N . ASP A 1 97 ? 3.377 10.671 -20.160 1.00 94.81 97 ASP A N 1
ATOM 777 C CA . ASP A 1 97 ? 2.184 9.865 -19.879 1.00 94.81 97 ASP A CA 1
ATOM 778 C C . ASP A 1 97 ? 0.921 10.717 -19.677 1.00 94.81 97 ASP A C 1
ATOM 780 O O . ASP A 1 97 ? -0.193 10.235 -19.886 1.00 94.81 97 ASP A O 1
ATOM 784 N N . LEU A 1 98 ? 1.070 11.989 -19.284 1.00 92.12 98 LEU A N 1
ATOM 785 C CA . LEU A 1 98 ? -0.057 12.911 -19.130 1.00 92.12 98 LEU A CA 1
ATOM 786 C C . LEU A 1 98 ? -0.603 13.425 -20.467 1.00 92.12 98 LEU A C 1
ATOM 788 O O . LEU A 1 98 ? -1.724 13.935 -20.517 1.00 92.12 98 LEU A O 1
ATOM 792 N N . LEU A 1 99 ? 0.177 13.306 -21.540 1.00 95.12 99 LEU A N 1
ATOM 793 C CA . LEU A 1 99 ? -0.221 13.682 -22.896 1.00 95.12 99 LEU A CA 1
ATOM 794 C C . LEU A 1 99 ? -0.935 12.526 -23.609 1.00 95.12 99 LEU A C 1
ATOM 796 O O . LEU A 1 99 ? -1.706 12.747 -24.547 1.00 95.12 99 LEU A O 1
ATOM 800 N N . GLU A 1 100 ? -0.738 11.299 -23.129 1.00 97.38 100 GLU A N 1
ATOM 801 C CA . GLU A 1 100 ? -1.364 10.101 -23.667 1.00 97.38 100 GLU A CA 1
ATOM 802 C C . GLU A 1 100 ? -2.828 9.995 -23.231 1.00 97.38 100 GLU A C 1
ATOM 804 O O . GLU A 1 100 ? -3.174 9.624 -22.104 1.00 97.38 100 GLU A O 1
ATOM 809 N N . LYS A 1 101 ? -3.729 10.279 -24.175 1.00 97.00 101 LYS A N 1
ATOM 810 C CA . LYS A 1 101 ? -5.179 10.270 -23.944 1.00 97.00 101 LYS A CA 1
ATOM 811 C C . LYS A 1 101 ? -5.674 8.967 -23.306 1.00 97.00 101 LYS A C 1
ATOM 813 O O . LYS A 1 101 ? -6.507 9.012 -22.405 1.00 97.00 101 LYS A O 1
ATOM 818 N N . SER A 1 102 ? -5.169 7.817 -23.752 1.00 96.62 102 SER A N 1
ATOM 819 C CA . SER A 1 102 ? -5.579 6.501 -23.242 1.00 96.62 102 SER A CA 1
ATOM 820 C C . SER A 1 102 ? -5.215 6.303 -21.765 1.00 96.62 102 SER A C 1
ATOM 822 O O . SER A 1 102 ? -6.000 5.721 -21.007 1.00 96.62 102 SER A O 1
ATOM 824 N N . ILE A 1 103 ? -4.064 6.828 -21.333 1.00 95.25 103 ILE A N 1
ATOM 825 C CA . ILE A 1 103 ? -3.618 6.800 -19.937 1.00 95.25 103 ILE A CA 1
ATOM 826 C C . ILE A 1 103 ? -4.522 7.699 -19.096 1.00 95.25 103 ILE A C 1
ATOM 828 O O . ILE A 1 103 ? -5.048 7.252 -18.075 1.00 95.25 103 ILE A O 1
ATOM 832 N N . ILE A 1 104 ? -4.776 8.929 -19.548 1.00 95.69 104 ILE A N 1
ATOM 833 C CA . ILE A 1 104 ? -5.644 9.877 -18.838 1.00 95.69 104 ILE A CA 1
ATOM 834 C C . ILE A 1 104 ? -7.079 9.355 -18.716 1.00 95.69 104 ILE A C 1
ATOM 836 O O . ILE A 1 104 ? -7.676 9.440 -17.641 1.00 95.69 104 ILE A O 1
ATOM 840 N N . GLU A 1 105 ? -7.638 8.769 -19.776 1.00 96.81 105 GLU A N 1
ATOM 841 C CA . GLU A 1 105 ? -8.968 8.154 -19.733 1.00 96.81 105 GLU A CA 1
ATOM 842 C C . GLU A 1 105 ? -9.017 6.991 -18.736 1.00 96.81 105 GLU A C 1
ATOM 844 O O . GLU A 1 105 ? -9.955 6.904 -17.938 1.00 96.81 105 GLU A O 1
ATOM 849 N N . SER A 1 106 ? -7.989 6.139 -18.723 1.00 95.19 106 SER A N 1
ATOM 850 C CA . SER A 1 106 ? -7.883 5.020 -17.779 1.00 95.19 106 SER A CA 1
ATOM 851 C C . SER A 1 106 ? -7.757 5.504 -16.332 1.00 95.19 106 SER A C 1
ATOM 853 O O . SER A 1 106 ? -8.439 4.989 -15.443 1.00 95.19 106 SER A O 1
ATOM 855 N N . LEU A 1 107 ? -6.952 6.542 -16.087 1.00 94.25 107 LEU A N 1
ATOM 856 C CA . LEU A 1 107 ? -6.805 7.169 -14.773 1.00 94.25 107 LEU A CA 1
ATOM 857 C C . LEU A 1 107 ? -8.122 7.806 -14.305 1.00 94.25 107 LEU A C 1
ATOM 859 O O . LEU A 1 107 ? -8.521 7.635 -13.153 1.00 94.25 107 LEU A O 1
ATOM 863 N N . ALA A 1 108 ? -8.844 8.484 -15.200 1.00 95.94 108 ALA A N 1
ATOM 864 C CA . ALA A 1 108 ? -10.144 9.071 -14.893 1.00 95.94 108 ALA A CA 1
ATOM 865 C C . ALA A 1 108 ? -11.196 7.999 -14.560 1.00 95.94 108 ALA A C 1
ATOM 867 O O . ALA A 1 108 ? -11.986 8.173 -13.628 1.00 95.94 108 ALA A O 1
ATOM 868 N N . GLN A 1 109 ? -11.210 6.876 -15.286 1.00 96.00 109 GLN A N 1
ATOM 869 C CA . GLN A 1 109 ? -12.080 5.737 -14.978 1.00 96.00 109 GLN A CA 1
ATOM 870 C C . GLN A 1 109 ? -11.735 5.118 -13.622 1.00 96.00 109 GLN A C 1
ATOM 872 O O . GLN A 1 109 ? -12.636 4.873 -12.816 1.00 96.00 109 GLN A O 1
ATOM 877 N N . TRP A 1 110 ? -10.444 4.925 -13.342 1.00 95.94 110 TRP A N 1
ATOM 878 C CA . TRP A 1 110 ? -9.969 4.450 -12.047 1.00 95.94 110 TRP A CA 1
ATOM 879 C C . TRP A 1 110 ? -10.429 5.369 -10.913 1.00 95.94 110 TRP A C 1
ATOM 881 O O . TRP A 1 110 ? -11.000 4.900 -9.931 1.00 95.94 110 TRP A O 1
ATOM 891 N N . TYR A 1 111 ? -10.276 6.683 -11.082 1.00 95.56 111 TYR A N 1
ATOM 892 C CA . TYR A 1 111 ? -10.675 7.679 -10.091 1.00 95.56 111 TYR A CA 1
ATOM 893 C C . TYR A 1 111 ? -12.190 7.682 -9.845 1.00 95.56 111 TYR A C 1
ATOM 895 O O . TYR A 1 111 ? -12.639 7.695 -8.699 1.00 95.56 111 TYR A O 1
ATOM 903 N N . LYS A 1 112 ? -13.002 7.598 -10.906 1.00 96.06 112 LYS A N 1
ATOM 904 C CA . LYS A 1 112 ? -14.462 7.455 -10.775 1.00 96.06 112 LYS A CA 1
ATOM 905 C C . LYS A 1 112 ? -14.838 6.178 -10.025 1.00 96.06 112 LYS A C 1
ATOM 907 O O . LYS A 1 112 ? -15.717 6.215 -9.166 1.00 96.06 112 LYS A O 1
ATOM 912 N N . LYS A 1 113 ? -14.162 5.063 -10.319 1.00 95.50 113 LYS A N 1
ATOM 913 C CA . LYS A 1 113 ? -14.383 3.793 -9.620 1.00 95.50 113 LYS A CA 1
ATOM 914 C C . LYS A 1 113 ? -14.013 3.911 -8.141 1.00 95.50 113 LYS A C 1
ATOM 916 O O . LYS A 1 113 ? -14.822 3.518 -7.307 1.00 95.50 113 LYS A O 1
ATOM 921 N N . LEU A 1 114 ? -12.875 4.527 -7.816 1.00 94.44 114 LEU A N 1
ATOM 922 C CA . LEU A 1 114 ? -12.454 4.795 -6.438 1.00 94.44 114 LEU A CA 1
ATOM 923 C C . LEU A 1 114 ? -13.538 5.550 -5.652 1.00 94.44 114 LEU A C 1
ATOM 925 O O . LEU A 1 114 ? -13.931 5.116 -4.575 1.00 94.44 114 LEU A O 1
ATOM 929 N N . HIS A 1 115 ? -14.071 6.638 -6.215 1.00 92.19 115 HIS A N 1
ATOM 930 C CA . HIS A 1 115 ? -15.114 7.455 -5.571 1.00 92.19 115 HIS A CA 1
ATOM 931 C C . HIS A 1 115 ? -16.486 6.784 -5.490 1.00 92.19 115 HIS A C 1
ATOM 933 O O . HIS A 1 115 ? -17.340 7.210 -4.716 1.00 92.19 115 HIS A O 1
ATOM 939 N N . SER A 1 116 ? -16.716 5.724 -6.265 1.00 92.69 116 SER A N 1
ATOM 940 C CA . SER A 1 116 ? -17.941 4.926 -6.166 1.00 92.69 116 SER A CA 1
ATOM 941 C C . SER A 1 116 ? -17.926 3.928 -5.001 1.00 92.69 116 SER A C 1
ATOM 943 O O . SER A 1 116 ? -18.974 3.373 -4.657 1.00 92.69 116 SER A O 1
ATOM 945 N N . ILE A 1 117 ? -16.761 3.696 -4.381 1.00 92.81 117 ILE A N 1
ATOM 946 C CA . ILE A 1 117 ? -16.619 2.765 -3.259 1.00 92.81 117 ILE A CA 1
ATOM 947 C C . ILE A 1 117 ? -17.362 3.328 -2.055 1.00 92.81 117 ILE A C 1
ATOM 949 O O . ILE A 1 117 ? -17.033 4.386 -1.519 1.00 92.81 117 ILE A O 1
ATOM 953 N N . LYS A 1 118 ? -18.370 2.584 -1.602 1.00 90.00 118 LYS A N 1
ATOM 954 C CA . LYS A 1 118 ? -19.135 2.950 -0.416 1.00 90.00 118 LYS A CA 1
ATOM 955 C C . LYS A 1 118 ? -18.393 2.530 0.842 1.00 90.00 118 LYS A C 1
ATOM 957 O O . LYS A 1 118 ? -17.970 1.380 0.987 1.00 90.00 118 LYS A O 1
ATOM 962 N N . LEU A 1 119 ? -18.296 3.484 1.754 1.00 87.62 119 LEU A N 1
ATOM 963 C CA . LEU A 1 119 ? -17.759 3.287 3.088 1.00 87.62 119 LEU A CA 1
ATOM 964 C C . LEU A 1 119 ? -18.899 3.178 4.098 1.00 87.62 119 LEU A C 1
ATOM 966 O O . LEU A 1 119 ? -19.882 3.923 4.000 1.00 87.62 119 LEU A O 1
ATOM 970 N N . THR A 1 120 ? -18.758 2.287 5.073 1.00 87.94 120 THR A N 1
ATOM 971 C CA . THR A 1 120 ? -19.596 2.279 6.277 1.00 87.94 120 THR A CA 1
ATOM 972 C C . THR A 1 120 ? -19.294 3.515 7.125 1.00 87.94 120 THR A C 1
ATOM 974 O O . THR A 1 120 ? -18.277 4.187 6.938 1.00 87.94 120 THR A O 1
ATOM 977 N N . ASP A 1 121 ? -20.170 3.851 8.069 1.00 84.69 121 ASP A N 1
ATOM 978 C CA . ASP A 1 121 ? -19.926 5.005 8.941 1.00 84.69 121 ASP A CA 1
ATOM 979 C C . ASP A 1 121 ? -18.716 4.791 9.863 1.00 84.69 121 ASP A C 1
ATOM 981 O O . ASP A 1 121 ? -17.963 5.729 10.123 1.00 84.69 121 ASP A O 1
ATOM 985 N N . GLU A 1 122 ? -18.455 3.545 10.263 1.00 83.69 122 GLU A N 1
ATOM 986 C CA . GLU A 1 122 ? -17.234 3.165 10.977 1.00 83.69 122 GLU A CA 1
ATOM 987 C C . GLU A 1 122 ? -15.979 3.393 10.118 1.00 83.69 122 GLU A C 1
ATOM 989 O O . GLU A 1 122 ? -15.032 4.043 10.559 1.00 83.69 122 GLU A O 1
ATOM 994 N N . GLU A 1 123 ? -15.985 2.949 8.858 1.00 84.50 123 GLU A N 1
ATOM 995 C CA . GLU A 1 123 ? -14.864 3.159 7.932 1.00 84.50 123 GLU A CA 1
ATOM 996 C C . GLU A 1 123 ? -14.606 4.654 7.686 1.00 84.50 123 GLU A C 1
ATOM 998 O O . GLU A 1 123 ? -13.459 5.099 7.710 1.00 84.50 123 GLU A O 1
ATOM 1003 N N . LYS A 1 124 ? -15.659 5.469 7.525 1.00 81.69 124 LYS A N 1
ATOM 1004 C CA . LYS A 1 124 ? -15.526 6.937 7.411 1.00 81.69 124 LYS A CA 1
ATOM 1005 C C . LYS A 1 124 ? -14.902 7.557 8.665 1.00 81.69 124 LYS A C 1
ATOM 1007 O O . LYS A 1 124 ? -14.132 8.520 8.574 1.00 81.69 124 LYS A O 1
ATOM 1012 N N . ASN A 1 125 ? -15.215 7.024 9.844 1.00 78.56 125 ASN A N 1
ATOM 1013 C CA . ASN A 1 125 ? -14.638 7.482 11.105 1.00 78.56 125 ASN A CA 1
ATOM 1014 C C . ASN A 1 125 ? -13.171 7.064 11.268 1.00 78.56 125 ASN A C 1
ATOM 1016 O O . ASN A 1 125 ? -12.395 7.838 11.831 1.00 78.56 125 ASN A O 1
ATOM 1020 N N . ASN A 1 126 ? -12.763 5.939 10.687 1.00 76.88 126 ASN A N 1
ATOM 1021 C CA . ASN A 1 126 ? -11.381 5.458 10.747 1.00 76.88 126 ASN A CA 1
ATOM 1022 C C . ASN A 1 126 ? -10.477 6.049 9.653 1.00 76.88 126 ASN A C 1
ATOM 1024 O O . ASN A 1 126 ? -9.277 6.229 9.873 1.00 76.88 126 ASN A O 1
ATOM 1028 N N . PHE A 1 127 ? -11.022 6.425 8.492 1.00 78.19 127 PHE A N 1
ATOM 1029 C CA . PHE A 1 127 ? -10.225 7.076 7.454 1.00 78.19 127 PHE A CA 1
ATOM 1030 C C . PHE A 1 127 ? -9.918 8.541 7.767 1.00 78.19 127 PHE A C 1
ATOM 1032 O O . PHE A 1 127 ? -10.713 9.280 8.364 1.00 78.19 127 PHE A O 1
ATOM 1039 N N . TYR A 1 128 ? -8.717 8.961 7.364 1.00 69.00 128 TYR A N 1
ATOM 1040 C CA . TYR A 1 128 ? -8.271 10.338 7.522 1.00 69.00 128 TYR A CA 1
ATOM 1041 C C . TYR A 1 128 ? -9.202 11.277 6.758 1.00 69.00 128 TYR A C 1
ATOM 1043 O O . TYR A 1 128 ? -9.549 11.039 5.604 1.00 69.00 128 TYR A O 1
ATOM 1051 N N . SER A 1 129 ? -9.594 12.354 7.423 1.00 68.25 129 SER A N 1
ATOM 1052 C CA . SER A 1 129 ? -10.383 13.420 6.835 1.00 68.25 129 SER A CA 1
ATOM 1053 C C . SER A 1 129 ? -9.827 14.729 7.361 1.00 68.25 129 SER A C 1
ATOM 1055 O O . SER A 1 129 ? -9.798 14.943 8.572 1.00 68.25 129 SER A O 1
ATOM 1057 N N . GLU A 1 130 ? -9.387 15.603 6.460 1.00 65.56 130 GLU A N 1
ATOM 1058 C CA . GLU A 1 130 ? -8.895 16.940 6.811 1.00 65.56 130 GLU A CA 1
ATOM 1059 C C . GLU A 1 130 ? -9.964 17.741 7.563 1.00 65.56 130 GLU A C 1
ATOM 1061 O O . GLU A 1 130 ? -9.640 18.531 8.445 1.00 65.56 130 GLU A O 1
ATOM 1066 N N . PHE A 1 131 ? -11.249 17.456 7.319 1.00 66.94 131 PHE A N 1
ATOM 1067 C CA . PHE A 1 131 ? -12.355 18.043 8.072 1.00 66.94 131 PHE A CA 1
ATOM 1068 C C . PHE A 1 131 ? -12.306 17.703 9.568 1.00 66.94 131 PHE A C 1
ATOM 1070 O O . PHE A 1 131 ? -12.724 18.521 10.380 1.00 66.94 131 PHE A O 1
ATOM 1077 N N . LYS A 1 132 ? -11.741 16.552 9.964 1.00 72.44 132 LYS A N 1
ATOM 1078 C CA . LYS A 1 132 ? -11.529 16.215 11.386 1.00 72.44 132 LYS A CA 1
ATOM 1079 C C . LYS A 1 132 ? -10.465 17.096 12.035 1.00 72.44 132 LYS A C 1
ATOM 1081 O O . LYS A 1 132 ? -10.456 17.235 13.253 1.00 72.44 132 LYS A O 1
ATOM 1086 N N . LEU A 1 133 ? -9.582 17.705 11.241 1.00 78.00 133 LEU A N 1
ATOM 1087 C CA . LEU A 1 133 ? -8.609 18.677 11.732 1.00 78.00 133 LEU A CA 1
ATOM 1088 C C . LEU A 1 133 ? -9.206 20.082 11.872 1.00 78.00 133 LEU A C 1
ATOM 1090 O O . LEU A 1 133 ? -8.601 20.909 12.553 1.00 78.00 133 LEU A O 1
ATOM 1094 N N . LEU A 1 134 ? -10.384 20.356 11.300 1.00 78.12 134 LEU A N 1
ATOM 1095 C CA . LEU A 1 134 ? -11.094 21.634 11.428 1.00 78.12 134 LEU A CA 1
ATOM 1096 C C . LEU A 1 134 ? -11.825 21.743 12.777 1.00 78.12 134 LEU A C 1
ATOM 1098 O O . LEU A 1 134 ? -13.038 21.929 12.842 1.00 78.12 134 LEU A O 1
ATOM 1102 N N . THR A 1 135 ? -11.079 21.633 13.873 1.00 83.69 135 THR A N 1
ATOM 1103 C CA . THR A 1 135 ? -11.581 21.893 15.227 1.00 83.69 135 THR A CA 1
ATOM 1104 C C . THR A 1 135 ? -11.301 23.340 15.628 1.00 83.69 135 THR A C 1
ATOM 1106 O O . THR A 1 135 ? -10.332 23.947 15.165 1.00 83.69 135 THR A O 1
ATOM 1109 N N . ILE A 1 136 ? -12.122 23.904 16.525 1.00 86.31 136 ILE A N 1
ATOM 1110 C CA . ILE A 1 136 ? -11.877 25.245 17.090 1.00 86.31 136 ILE A CA 1
ATOM 1111 C C . ILE A 1 136 ? -10.473 25.313 17.707 1.00 86.31 136 ILE A C 1
ATOM 1113 O O . ILE A 1 136 ? -9.764 26.292 17.506 1.00 86.31 136 ILE A O 1
ATOM 1117 N N . GLU A 1 137 ? -10.043 24.249 18.387 1.00 86.50 137 GLU A N 1
ATOM 1118 C CA . GLU A 1 137 ? -8.719 24.141 19.003 1.00 86.50 137 GLU A CA 1
ATOM 1119 C C . GLU A 1 137 ? -7.574 24.192 17.979 1.00 86.50 137 GLU A C 1
ATOM 1121 O O . GLU A 1 137 ? -6.615 24.941 18.160 1.00 86.50 137 GLU A O 1
ATOM 1126 N N . ASN A 1 138 ? -7.675 23.460 16.867 1.00 84.19 138 ASN A N 1
ATOM 1127 C CA . ASN A 1 138 ? -6.660 23.515 15.813 1.00 84.19 138 ASN A CA 1
ATOM 1128 C C . ASN A 1 138 ? -6.648 24.876 15.105 1.00 84.19 138 ASN A C 1
ATOM 1130 O O . ASN A 1 138 ? -5.577 25.389 14.778 1.00 84.19 138 ASN A O 1
ATOM 1134 N N . ILE A 1 139 ? -7.816 25.499 14.914 1.00 86.06 139 ILE A N 1
ATOM 1135 C CA . ILE A 1 139 ? -7.925 26.861 14.372 1.00 86.06 139 ILE A CA 1
ATOM 1136 C C . ILE A 1 139 ? -7.254 27.869 15.320 1.00 86.06 139 ILE A C 1
ATOM 1138 O O . ILE A 1 139 ? -6.467 28.704 14.874 1.00 86.06 139 ILE A O 1
ATOM 1142 N N . GLU A 1 140 ? -7.520 27.779 16.625 1.00 88.06 140 GLU A N 1
ATOM 1143 C CA . GLU A 1 140 ? -6.860 28.563 17.678 1.00 88.06 140 GLU A CA 1
ATOM 1144 C C . GLU A 1 140 ? -5.339 28.359 17.665 1.00 88.06 140 GLU A C 1
ATOM 1146 O O . GLU A 1 140 ? -4.581 29.328 17.718 1.00 88.06 140 GLU A O 1
ATOM 1151 N N . LYS A 1 141 ? -4.875 27.111 17.532 1.00 86.12 141 LYS A N 1
ATOM 1152 C CA . LYS A 1 141 ? -3.451 26.767 17.454 1.00 86.12 141 LYS A CA 1
ATOM 1153 C C . LYS A 1 141 ? -2.782 27.428 16.248 1.00 86.12 141 LYS A C 1
ATOM 1155 O O . LYS A 1 141 ? -1.776 28.105 16.425 1.00 86.12 141 LYS A O 1
ATOM 1160 N N . ILE A 1 142 ? -3.375 27.334 15.053 1.00 83.00 142 ILE A N 1
ATOM 1161 C CA . ILE A 1 142 ? -2.862 27.989 13.835 1.00 83.00 142 ILE A CA 1
ATOM 1162 C C . ILE A 1 142 ? -2.839 29.516 13.992 1.00 83.00 142 ILE A C 1
ATOM 1164 O O . ILE A 1 142 ? -1.857 30.154 13.606 1.00 83.00 142 ILE A O 1
ATOM 1168 N N . LYS A 1 143 ? -3.888 30.112 14.581 1.00 79.69 143 LYS A N 1
ATOM 1169 C CA . LYS A 1 143 ? -3.930 31.556 14.872 1.00 79.69 143 LYS A CA 1
ATOM 1170 C C . LYS A 1 143 ? -2.770 31.988 15.772 1.00 79.69 143 LYS A C 1
ATOM 1172 O O . LYS A 1 143 ? -2.190 33.040 15.533 1.00 79.69 143 LYS A O 1
ATOM 1177 N N . ARG A 1 144 ? -2.405 31.169 16.764 1.00 76.88 144 ARG A N 1
ATOM 1178 C CA . ARG A 1 144 ? -1.265 31.423 17.662 1.00 76.88 144 ARG A CA 1
ATOM 1179 C C . ARG A 1 144 ? 0.089 31.191 16.985 1.00 76.88 144 ARG A C 1
ATOM 1181 O O . ARG A 1 144 ? 1.047 31.874 17.322 1.00 76.88 144 ARG A O 1
ATOM 1188 N N . THR A 1 145 ? 0.176 30.268 16.023 1.00 65.25 145 THR A N 1
ATOM 1189 C CA . THR A 1 145 ? 1.414 29.982 15.273 1.00 65.25 145 THR A CA 1
ATOM 1190 C C . THR A 1 145 ? 1.721 31.027 14.188 1.00 65.25 145 THR A C 1
ATOM 1192 O O . THR A 1 145 ? 2.883 31.204 13.846 1.00 65.25 145 THR A O 1
ATOM 1195 N N . LYS A 1 146 ? 0.731 31.779 13.676 1.00 53.62 146 LYS A N 1
ATOM 1196 C CA . LYS A 1 146 ? 0.931 32.886 12.709 1.00 53.62 146 LYS A CA 1
ATOM 1197 C C . LYS A 1 146 ? 1.404 34.219 13.332 1.00 53.62 146 LYS A C 1
ATOM 1199 O O . LYS A 1 146 ? 1.137 35.286 12.784 1.00 53.62 146 LYS A O 1
ATOM 1204 N N . LEU A 1 147 ? 2.146 34.182 14.437 1.00 46.88 147 LEU A N 1
ATOM 1205 C CA . LEU A 1 147 ? 2.990 35.302 14.869 1.00 46.88 147 LEU A CA 1
ATOM 1206 C C . LEU A 1 147 ? 4.421 35.009 14.390 1.00 46.88 147 LEU A C 1
ATOM 1208 O O . LEU A 1 147 ? 4.962 33.969 14.736 1.00 46.88 147 LEU A O 1
ATOM 1212 N N . PHE A 1 148 ? 5.003 35.938 13.623 1.00 47.47 148 PHE A N 1
ATOM 1213 C CA . PHE A 1 148 ? 6.307 35.903 12.931 1.00 47.47 148 PHE A CA 1
ATOM 1214 C C . PHE A 1 148 ? 6.300 35.291 11.523 1.00 47.47 148 PHE A C 1
ATOM 1216 O O . PHE A 1 148 ? 6.565 34.110 11.340 1.00 47.47 148 PHE A O 1
ATOM 1223 N N . HIS A 1 149 ? 6.019 36.128 10.520 1.00 40.09 149 HIS A N 1
ATOM 1224 C CA . HIS A 1 149 ? 7.036 36.713 9.625 1.00 40.09 149 HIS A CA 1
ATOM 1225 C C . HIS A 1 149 ? 6.414 37.967 8.968 1.00 40.09 149 HIS A C 1
ATOM 1227 O O . HIS A 1 149 ? 5.548 37.817 8.105 1.00 40.09 149 HIS A O 1
ATOM 1233 N N . PRO A 1 150 ? 6.757 39.197 9.404 1.00 42.19 150 PRO A N 1
ATOM 1234 C CA . PRO A 1 150 ? 6.442 40.389 8.623 1.00 42.19 150 PRO A CA 1
ATOM 1235 C C . PRO A 1 150 ? 7.282 40.379 7.336 1.00 42.19 150 PRO A C 1
ATOM 1237 O O . PRO A 1 150 ? 8.452 39.995 7.370 1.00 42.19 150 PRO A O 1
ATOM 1240 N N . PHE A 1 151 ? 6.639 40.739 6.226 1.00 47.81 151 PHE A N 1
ATOM 1241 C CA . PHE A 1 151 ? 7.285 41.036 4.946 1.00 47.81 151 PHE A CA 1
ATOM 1242 C C . PHE A 1 151 ? 8.250 42.216 5.072 1.00 47.81 151 PHE A C 1
ATOM 1244 O O . PHE A 1 151 ? 7.951 43.125 5.883 1.00 47.81 151 PHE A O 1
#

Foldseek 3Di:
DVVVVVQVFCVVLVHHFDDWAWPDDDPQWTWIWGDDVLDIKIKIFHRDPLPLLVVVVVVLCVVLVQDDQAWSDDDSTMTIGHDQVSDPPDHDDDPVCVVDPVSVVVVVVSVVSVVVRDDDPVNVVSDDDVVVCPDPVNVVVVVVVPPDDDD

Mean predicted aligned error: 7.16 Å